Protein AF-A0A0M4NV88-F1 (afdb_monomer_lite)

Structure (mmCIF, N/CA/C/O backbone):
data_AF-A0A0M4NV88-F1
#
_entry.id   AF-A0A0M4NV88-F1
#
loop_
_atom_site.group_PDB
_atom_site.id
_atom_site.type_symbol
_atom_site.label_atom_id
_atom_site.label_alt_id
_atom_site.label_comp_id
_atom_site.label_asym_id
_atom_site.label_entity_id
_atom_site.label_seq_id
_atom_site.pdbx_PDB_ins_code
_atom_site.Cartn_x
_atom_site.Cartn_y
_atom_site.Cartn_z
_atom_site.occupancy
_atom_site.B_iso_or_equiv
_atom_site.auth_seq_id
_atom_site.auth_comp_id
_atom_site.auth_asym_id
_atom_site.auth_atom_id
_atom_site.pdbx_PDB_model_num
ATOM 1 N N . MET A 1 1 ? 10.865 13.813 -17.715 1.00 48.69 1 MET A N 1
ATOM 2 C CA . MET A 1 1 ? 10.024 13.536 -16.533 1.00 48.69 1 MET A CA 1
ATOM 3 C C . MET A 1 1 ? 9.843 12.037 -16.489 1.00 48.69 1 MET A C 1
ATOM 5 O O . MET A 1 1 ? 9.267 11.499 -17.422 1.00 48.69 1 MET A O 1
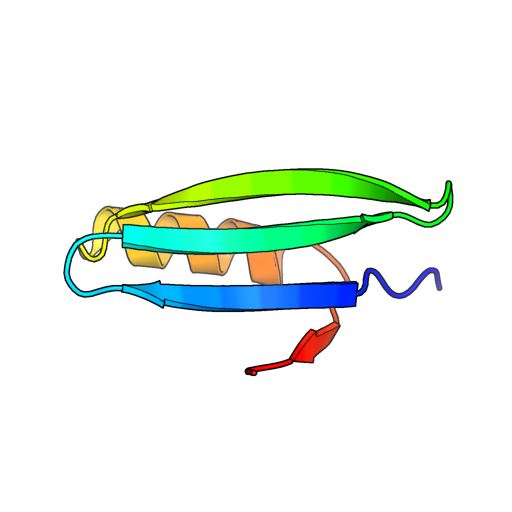ATOM 9 N N . GLU A 1 2 ? 10.423 11.367 -15.500 1.00 56.16 2 GLU A N 1
ATOM 10 C CA . GLU A 1 2 ? 10.241 9.925 -15.330 1.00 56.16 2 GLU A CA 1
ATOM 11 C C . GLU A 1 2 ? 8.985 9.707 -14.491 1.00 56.16 2 GLU A C 1
ATOM 13 O O . GLU A 1 2 ? 8.945 10.061 -13.314 1.00 56.16 2 GLU A O 1
ATOM 18 N N . SER A 1 3 ? 7.928 9.209 -15.124 1.00 54.50 3 SER A N 1
ATOM 19 C CA . SER A 1 3 ? 6.697 8.838 -14.435 1.00 54.50 3 SER A CA 1
ATOM 20 C C . SER A 1 3 ? 6.930 7.528 -13.683 1.00 54.50 3 SER A C 1
ATOM 22 O O . SER A 1 3 ? 7.106 6.488 -14.313 1.00 54.50 3 SER A O 1
ATOM 24 N N . GLN A 1 4 ? 6.926 7.565 -12.348 1.00 71.62 4 GLN A N 1
ATOM 25 C CA . GLN A 1 4 ? 6.863 6.342 -11.542 1.00 71.62 4 GLN A CA 1
ATOM 26 C C . GLN A 1 4 ? 5.437 5.794 -11.569 1.00 71.62 4 GLN A C 1
ATOM 28 O O . GLN A 1 4 ? 4.480 6.515 -11.265 1.00 71.62 4 GLN A O 1
ATOM 33 N N . VAL A 1 5 ? 5.302 4.517 -11.930 1.00 64.50 5 VAL A N 1
ATOM 34 C CA . VAL A 1 5 ? 4.026 3.799 -11.859 1.00 64.50 5 VAL A CA 1
ATOM 35 C C . VAL A 1 5 ? 3.817 3.355 -10.423 1.00 64.50 5 VAL A C 1
ATOM 37 O O . VAL A 1 5 ? 4.672 2.667 -9.859 1.00 64.50 5 VAL A O 1
ATOM 40 N N . ILE A 1 6 ? 2.677 3.739 -9.848 1.00 76.75 6 ILE A N 1
ATOM 41 C CA . ILE A 1 6 ? 2.287 3.339 -8.500 1.00 76.75 6 ILE A CA 1
ATOM 42 C C . ILE A 1 6 ? 1.034 2.469 -8.552 1.00 76.75 6 ILE A C 1
ATOM 44 O O . ILE A 1 6 ? -0.018 2.936 -8.989 1.00 76.75 6 ILE A O 1
ATOM 48 N N . GLY A 1 7 ? 1.151 1.235 -8.059 1.00 84.56 7 GLY A N 1
ATOM 49 C CA . GLY A 1 7 ? 0.014 0.389 -7.697 1.00 84.56 7 GLY A CA 1
ATOM 50 C C . GLY A 1 7 ? -0.296 0.526 -6.207 1.00 84.56 7 GLY A C 1
ATOM 51 O O . GLY A 1 7 ? 0.624 0.502 -5.387 1.00 84.56 7 GLY A O 1
ATOM 52 N N . VAL A 1 8 ? -1.573 0.680 -5.856 1.00 86.06 8 VAL A N 1
ATOM 53 C CA . VAL A 1 8 ? -2.031 0.792 -4.462 1.00 86.06 8 VAL A CA 1
ATOM 54 C C . VAL A 1 8 ? -3.103 -0.257 -4.180 1.00 86.06 8 VAL A C 1
ATOM 56 O O . VAL A 1 8 ? -4.129 -0.268 -4.856 1.00 86.06 8 VAL A O 1
ATOM 59 N N . ASP A 1 9 ? -2.882 -1.091 -3.163 1.00 87.19 9 ASP A N 1
ATOM 60 C CA . ASP A 1 9 ? -3.878 -2.029 -2.631 1.00 87.19 9 ASP A CA 1
ATOM 61 C C . ASP A 1 9 ? -4.319 -1.594 -1.225 1.00 87.19 9 ASP A C 1
ATOM 63 O O . ASP A 1 9 ? -3.504 -1.445 -0.306 1.00 87.19 9 ASP A O 1
ATOM 67 N N . PHE A 1 10 ? -5.622 -1.353 -1.056 1.00 86.31 10 PHE A N 1
ATOM 68 C CA . PHE A 1 10 ? -6.215 -0.897 0.199 1.00 86.31 10 PHE A CA 1
ATOM 69 C C . PHE A 1 10 ? -6.856 -2.066 0.954 1.00 86.31 10 PHE A C 1
ATOM 71 O O . PHE A 1 10 ? -8.027 -2.405 0.775 1.00 86.31 10 PHE A O 1
ATOM 78 N N . GLY A 1 11 ? -6.089 -2.650 1.871 1.00 85.56 11 GLY A N 1
ATOM 79 C CA . GLY A 1 11 ? -6.570 -3.660 2.804 1.00 85.56 11 GLY A CA 1
ATOM 80 C C . GLY A 1 11 ? -7.212 -3.066 4.063 1.00 85.56 11 GLY A C 1
ATOM 81 O O . GLY A 1 11 ? -7.034 -1.905 4.429 1.00 85.56 11 GLY A O 1
ATOM 82 N N . LYS A 1 12 ? -7.919 -3.909 4.825 1.00 82.62 12 LYS A N 1
ATOM 83 C CA . LYS A 1 12 ? -8.658 -3.497 6.039 1.00 82.62 12 LYS A CA 1
ATOM 84 C C . LYS A 1 12 ? -7.782 -2.855 7.132 1.00 82.62 12 LYS A C 1
ATOM 86 O O . LYS A 1 12 ? -8.275 -2.045 7.914 1.00 82.62 12 LYS A O 1
ATOM 91 N N . LYS A 1 13 ? -6.506 -3.242 7.235 1.00 87.69 13 LYS A N 1
ATOM 92 C CA . LYS A 1 13 ? -5.568 -2.766 8.278 1.00 87.69 13 LYS A CA 1
ATOM 93 C C . LYS A 1 13 ? -4.331 -2.060 7.721 1.00 87.69 13 LYS A C 1
ATOM 95 O O . LYS A 1 13 ? -3.616 -1.400 8.474 1.00 87.69 13 LYS A O 1
ATOM 100 N N . SER A 1 14 ? -4.077 -2.203 6.428 1.00 91.31 14 SER A N 1
ATOM 101 C CA . SER A 1 14 ? -2.856 -1.743 5.785 1.00 91.31 14 SER A CA 1
ATOM 102 C C . SER A 1 14 ? -3.121 -1.351 4.343 1.00 91.31 14 SER A C 1
ATOM 104 O O . SER A 1 14 ? -3.985 -1.932 3.695 1.00 91.31 14 SER A O 1
ATOM 106 N N . ILE A 1 15 ? -2.329 -0.412 3.851 1.00 91.88 15 ILE A N 1
ATOM 107 C CA . ILE A 1 15 ? -2.300 0.028 2.463 1.00 91.88 15 ILE A CA 1
ATOM 108 C C . ILE A 1 15 ? -0.939 -0.377 1.916 1.00 91.88 15 ILE A C 1
ATOM 110 O O . ILE A 1 15 ? 0.082 0.031 2.472 1.00 91.88 15 ILE A O 1
ATOM 114 N N . GLU A 1 16 ? -0.910 -1.199 0.880 1.00 91.75 16 GLU A N 1
ATOM 115 C CA . GLU A 1 16 ? 0.326 -1.556 0.192 1.00 91.75 16 GLU A CA 1
ATOM 116 C C . GLU A 1 16 ? 0.512 -0.656 -1.025 1.00 91.75 16 GLU A C 1
ATOM 118 O O . GLU A 1 16 ? -0.418 -0.420 -1.792 1.00 91.75 16 GLU A O 1
ATOM 123 N N . VAL A 1 17 ? 1.725 -0.137 -1.182 1.00 88.75 17 VAL A N 1
ATOM 124 C CA . VAL A 1 17 ? 2.138 0.693 -2.307 1.00 88.75 17 VAL A CA 1
ATOM 125 C C . VAL A 1 17 ? 3.303 0.009 -2.995 1.00 88.75 17 VAL A C 1
ATOM 127 O O . VAL A 1 17 ? 4.328 -0.270 -2.370 1.00 88.75 17 VAL A O 1
ATOM 130 N N . VAL A 1 18 ? 3.149 -0.229 -4.291 1.00 88.06 18 VAL A N 1
ATOM 131 C CA . VAL A 1 18 ? 4.182 -0.775 -5.167 1.00 88.06 18 VAL A CA 1
ATOM 132 C C . VAL A 1 18 ? 4.597 0.306 -6.149 1.00 88.06 18 VAL A C 1
ATOM 134 O O . VAL A 1 18 ? 3.740 0.890 -6.809 1.00 88.06 18 VAL A O 1
ATOM 137 N N . ARG A 1 19 ? 5.899 0.566 -6.257 1.00 84.56 19 ARG A N 1
ATOM 138 C CA . ARG A 1 19 ? 6.474 1.533 -7.197 1.00 84.56 19 ARG A CA 1
ATOM 139 C C . ARG A 1 19 ? 7.419 0.835 -8.149 1.00 84.56 19 ARG A C 1
ATOM 141 O O . ARG A 1 19 ? 8.228 0.016 -7.721 1.00 84.56 19 ARG A O 1
ATOM 148 N N . ILE A 1 20 ? 7.330 1.194 -9.422 1.00 83.62 20 ILE A N 1
ATOM 149 C CA . ILE A 1 20 ? 8.328 0.832 -10.426 1.00 83.62 20 ILE A CA 1
ATOM 150 C C . ILE A 1 20 ? 9.067 2.115 -10.788 1.00 83.62 20 ILE A C 1
ATOM 152 O O . ILE A 1 20 ? 8.449 3.079 -11.254 1.00 83.62 20 ILE A O 1
ATOM 156 N N . ASN A 1 21 ? 10.371 2.144 -10.519 1.00 77.19 21 ASN A N 1
ATOM 157 C CA . ASN A 1 21 ? 11.215 3.264 -10.919 1.00 77.19 21 ASN A CA 1
ATOM 158 C C . ASN A 1 21 ? 11.679 3.124 -12.378 1.00 77.19 21 ASN A C 1
ATOM 160 O O . ASN A 1 21 ? 11.404 2.130 -13.049 1.00 77.19 21 ASN A O 1
ATOM 164 N N . SER A 1 22 ? 12.376 4.136 -12.886 1.00 75.94 22 SER A N 1
ATOM 165 C CA . SER A 1 22 ? 12.876 4.175 -14.267 1.00 75.94 22 SER A CA 1
ATOM 166 C C . SER A 1 22 ? 13.881 3.073 -14.597 1.00 75.94 22 SER A C 1
ATOM 168 O O . SER A 1 22 ? 13.988 2.665 -15.750 1.00 75.94 22 SER A O 1
ATOM 170 N N . GLU A 1 23 ? 14.558 2.530 -13.587 1.00 83.25 23 GLU A N 1
ATOM 171 C CA . GLU A 1 23 ? 15.454 1.377 -13.715 1.00 83.25 23 GLU A CA 1
ATOM 172 C C . GLU A 1 23 ? 14.698 0.033 -13.716 1.00 83.25 23 GLU A C 1
ATOM 174 O O . GLU A 1 23 ? 15.315 -1.029 -13.640 1.00 83.25 23 GLU A O 1
ATOM 179 N N . ASN A 1 24 ? 13.360 0.056 -13.799 1.00 76.44 24 ASN A N 1
ATOM 180 C CA . ASN A 1 24 ? 12.471 -1.104 -13.661 1.00 76.44 24 ASN A CA 1
ATOM 181 C C . ASN A 1 24 ? 12.646 -1.868 -12.338 1.00 76.44 24 ASN A C 1
ATOM 183 O O . ASN A 1 24 ? 12.244 -3.030 -12.227 1.00 76.44 24 ASN A O 1
ATOM 187 N N . SER A 1 25 ? 13.229 -1.234 -11.322 1.00 82.12 25 SER A N 1
ATOM 188 C CA . SER A 1 25 ? 13.321 -1.819 -9.991 1.00 82.12 25 SER A CA 1
ATOM 189 C C . SER A 1 25 ? 12.021 -1.576 -9.225 1.00 82.12 25 SER A C 1
ATOM 191 O O . SER A 1 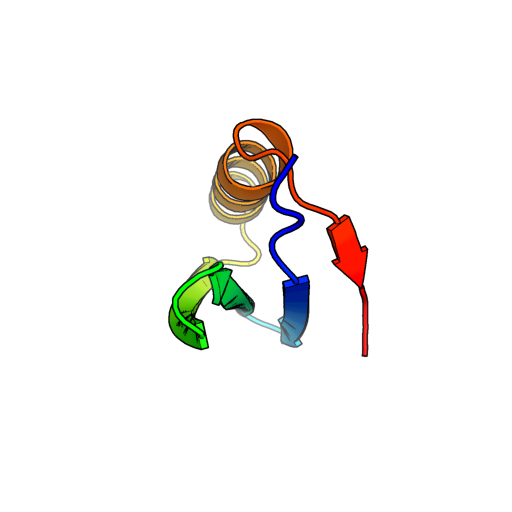25 ? 11.356 -0.545 -9.378 1.00 82.12 25 SER A O 1
ATOM 193 N N . LEU A 1 26 ? 11.636 -2.578 -8.437 1.00 85.62 26 LEU A N 1
ATOM 194 C CA . LEU A 1 26 ? 10.348 -2.636 -7.766 1.00 85.62 26 LEU A CA 1
ATOM 195 C C . LEU A 1 26 ? 10.532 -2.352 -6.275 1.00 85.62 26 LEU A C 1
ATOM 197 O O . LEU A 1 26 ? 11.160 -3.132 -5.559 1.00 85.62 26 LEU A O 1
ATOM 201 N N . GLU A 1 27 ? 9.934 -1.264 -5.803 1.00 86.25 27 GLU A N 1
ATOM 202 C CA . GLU A 1 27 ? 9.886 -0.910 -4.387 1.00 86.25 27 GLU A CA 1
ATOM 203 C C . GLU A 1 27 ? 8.499 -1.209 -3.816 1.00 86.25 27 GLU A C 1
ATOM 205 O O . GLU A 1 27 ? 7.479 -0.881 -4.422 1.00 86.25 27 GLU A O 1
ATOM 210 N N . ARG A 1 28 ? 8.449 -1.820 -2.628 1.00 88.81 28 ARG A N 1
ATOM 211 C CA . ARG A 1 28 ? 7.204 -2.051 -1.883 1.00 88.81 28 ARG A CA 1
ATOM 212 C C . ARG A 1 28 ? 7.252 -1.340 -0.548 1.00 88.81 28 ARG A C 1
ATOM 214 O O . ARG A 1 28 ? 8.232 -1.463 0.188 1.00 88.81 28 ARG A O 1
ATOM 221 N N . ARG A 1 29 ? 6.172 -0.647 -0.202 1.00 90.00 29 ARG A N 1
ATOM 222 C CA . ARG A 1 29 ? 6.006 -0.015 1.105 1.00 90.00 29 ARG A CA 1
ATOM 223 C C . ARG A 1 29 ? 4.600 -0.250 1.626 1.00 90.00 29 ARG A C 1
ATOM 225 O O . ARG A 1 29 ? 3.628 -0.129 0.891 1.00 90.00 29 ARG A O 1
ATOM 232 N N . GLN A 1 30 ? 4.499 -0.554 2.914 1.00 92.38 30 GLN A N 1
ATOM 233 C CA . GLN A 1 30 ? 3.223 -0.724 3.590 1.00 92.38 30 GLN A CA 1
ATOM 234 C C . GLN A 1 30 ? 2.968 0.443 4.543 1.00 92.38 30 GLN A C 1
ATOM 236 O O . GLN A 1 30 ? 3.843 0.854 5.305 1.00 92.38 30 GLN A O 1
ATOM 241 N N . PHE A 1 31 ? 1.743 0.947 4.518 1.00 92.38 31 PHE A N 1
ATOM 242 C CA . PHE A 1 31 ? 1.240 1.983 5.406 1.00 92.38 31 PHE A CA 1
ATOM 243 C C . PHE A 1 31 ? 0.096 1.427 6.248 1.00 92.38 31 PHE A C 1
ATOM 245 O O . PHE A 1 31 ? -0.597 0.498 5.841 1.00 92.38 31 PHE A O 1
ATOM 252 N N . SER A 1 32 ? -0.128 1.993 7.432 1.00 92.62 32 SER A N 1
ATOM 253 C CA . SER A 1 32 ? -1.321 1.664 8.220 1.00 92.62 32 SER A CA 1
ATOM 254 C C . SER A 1 32 ? -2.528 2.479 7.753 1.00 92.62 32 SER A C 1
ATOM 256 O O . SER A 1 32 ? -2.376 3.575 7.217 1.00 92.62 32 SER A O 1
ATOM 258 N N . THR A 1 33 ? -3.735 1.993 8.036 1.00 92.44 33 THR A N 1
ATOM 259 C CA . THR A 1 33 ? -4.986 2.742 7.800 1.00 92.44 33 THR A CA 1
ATOM 260 C C . THR A 1 33 ? -5.305 3.758 8.907 1.00 92.44 33 THR A C 1
ATOM 262 O O . THR A 1 33 ? -6.373 4.365 8.918 1.00 92.44 33 THR A O 1
ATOM 265 N N . THR A 1 34 ? -4.387 3.972 9.858 1.00 93.31 34 THR A N 1
ATOM 266 C CA . THR A 1 34 ? -4.526 5.034 10.865 1.00 93.31 34 THR A CA 1
ATOM 267 C C . THR A 1 34 ? -4.380 6.409 10.214 1.00 93.31 34 THR A C 1
ATOM 269 O O . THR A 1 34 ? -3.736 6.543 9.175 1.00 93.31 34 THR A O 1
ATOM 272 N N . LYS A 1 35 ? -4.886 7.468 10.860 1.00 93.00 35 LYS A N 1
ATOM 273 C CA . LYS A 1 35 ? -4.687 8.854 10.395 1.00 93.00 35 LYS A CA 1
ATOM 274 C C . LYS A 1 35 ? -3.210 9.170 10.117 1.00 93.00 35 LYS A C 1
ATOM 276 O O . LYS A 1 35 ? -2.894 9.792 9.110 1.00 93.00 35 LYS A O 1
ATOM 281 N N . ASN A 1 36 ? -2.309 8.714 10.989 1.00 91.81 36 ASN A N 1
ATOM 282 C CA . ASN A 1 36 ? -0.875 8.929 10.811 1.00 91.81 36 ASN A CA 1
ATOM 283 C C . ASN A 1 36 ? -0.315 8.131 9.620 1.00 91.81 36 ASN A C 1
ATOM 285 O O . ASN A 1 36 ? 0.493 8.645 8.857 1.00 91.81 36 ASN A O 1
ATOM 289 N N . GLY A 1 37 ? -0.784 6.896 9.423 1.00 89.75 37 GLY A N 1
AT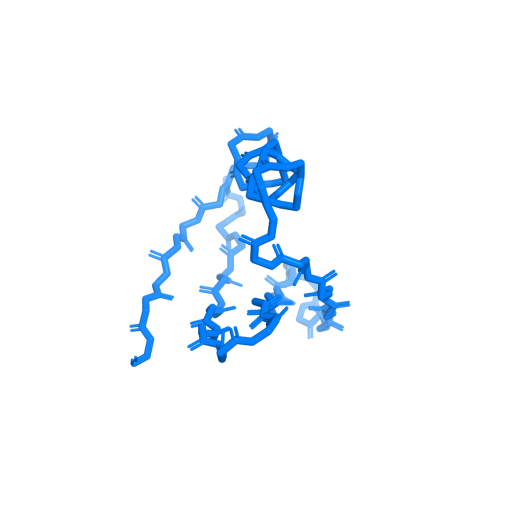OM 290 C CA . GLY A 1 37 ? -0.413 6.078 8.267 1.00 89.75 37 GLY A CA 1
ATOM 291 C C . GLY A 1 37 ? -0.869 6.675 6.934 1.00 89.75 37 GLY A C 1
ATOM 292 O O . GLY A 1 37 ? -0.079 6.714 5.995 1.00 89.75 37 GLY A O 1
ATOM 293 N N . ILE A 1 38 ? -2.087 7.221 6.881 1.00 89.62 38 ILE A N 1
ATOM 294 C CA . ILE A 1 38 ? -2.617 7.921 5.701 1.00 89.62 38 ILE A CA 1
ATOM 295 C C . ILE A 1 38 ? -1.826 9.207 5.423 1.00 89.62 38 ILE A C 1
ATOM 297 O O . ILE A 1 38 ? -1.490 9.472 4.274 1.00 89.62 38 ILE A O 1
ATOM 301 N N . ASN A 1 39 ? -1.466 9.982 6.451 1.00 89.12 39 ASN A N 1
ATOM 302 C CA . ASN A 1 39 ? -0.613 11.162 6.269 1.00 89.12 39 ASN A CA 1
ATOM 303 C C . ASN A 1 39 ? 0.761 10.789 5.695 1.00 89.12 39 ASN A C 1
ATOM 305 O O . ASN A 1 39 ? 1.238 11.446 4.775 1.00 89.12 39 ASN A O 1
ATOM 309 N N . ASN A 1 40 ? 1.369 9.709 6.192 1.00 87.88 40 ASN A N 1
ATOM 310 C CA . ASN A 1 40 ? 2.642 9.217 5.666 1.00 87.88 40 ASN A CA 1
ATOM 311 C C . ASN A 1 40 ? 2.519 8.763 4.205 1.00 87.88 40 ASN A C 1
ATOM 313 O O . ASN A 1 40 ? 3.419 9.038 3.415 1.00 87.88 40 ASN A O 1
ATOM 317 N N . LEU A 1 41 ? 1.408 8.114 3.839 1.00 88.06 41 LEU A N 1
ATOM 318 C CA . LEU A 1 41 ? 1.109 7.747 2.454 1.00 88.06 41 LEU A CA 1
ATOM 319 C C . LEU A 1 41 ? 0.976 8.987 1.562 1.00 88.06 41 LEU A C 1
ATOM 321 O O . LEU A 1 41 ? 1.570 9.039 0.491 1.00 88.06 41 LEU A O 1
ATOM 325 N N . LEU A 1 42 ? 0.229 10.000 2.004 1.00 86.31 42 LEU A N 1
ATOM 326 C CA . LEU A 1 42 ? 0.049 11.245 1.256 1.00 86.31 42 LEU A CA 1
ATOM 327 C C . LEU A 1 42 ? 1.375 11.982 1.051 1.00 86.31 42 LEU A C 1
ATOM 329 O O . LEU A 1 42 ? 1.657 12.392 -0.070 1.00 86.31 42 LEU A O 1
ATOM 333 N N . CYS A 1 43 ? 2.210 12.100 2.088 1.00 83.50 43 CYS A N 1
ATOM 334 C CA . CYS A 1 43 ? 3.558 12.655 1.942 1.00 83.50 43 CYS A CA 1
ATOM 335 C C . CYS A 1 43 ? 4.373 11.865 0.913 1.00 83.50 43 CYS A C 1
ATOM 337 O O . CYS A 1 43 ? 5.015 12.457 0.052 1.00 83.50 43 CYS A O 1
ATOM 339 N N . ASP A 1 44 ? 4.312 10.533 0.963 1.00 81.44 44 ASP A N 1
ATOM 340 C CA . ASP A 1 44 ? 5.048 9.683 0.031 1.00 81.44 44 ASP A CA 1
ATOM 341 C C . ASP A 1 44 ? 4.569 9.849 -1.420 1.00 81.44 44 ASP A C 1
ATOM 343 O O . ASP A 1 44 ? 5.389 9.854 -2.336 1.00 81.44 44 ASP A O 1
ATOM 347 N N . LEU A 1 45 ? 3.260 9.996 -1.650 1.00 79.56 45 LEU A N 1
ATOM 348 C CA . LEU A 1 45 ? 2.675 10.153 -2.988 1.00 79.56 45 LEU A CA 1
ATOM 349 C C . LEU A 1 45 ? 2.832 11.567 -3.560 1.00 79.56 45 LEU A C 1
ATOM 351 O O . LEU A 1 45 ? 3.036 11.700 -4.761 1.00 79.56 45 LEU A O 1
ATOM 355 N N . ILE A 1 46 ? 2.719 12.604 -2.725 1.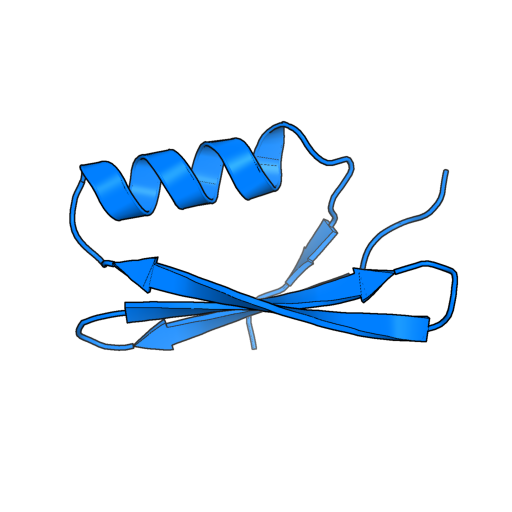00 75.81 46 ILE A N 1
ATOM 356 C CA . ILE A 1 46 ? 2.693 14.013 -3.154 1.00 75.81 46 ILE A CA 1
ATOM 357 C C . ILE A 1 46 ? 4.107 14.591 -3.271 1.00 75.81 46 ILE A C 1
ATOM 359 O O . ILE A 1 46 ? 4.358 15.416 -4.146 1.00 75.81 46 ILE A O 1
ATOM 363 N N . CYS A 1 47 ? 5.048 14.172 -2.416 1.00 68.12 47 CYS A N 1
ATOM 364 C CA . CYS A 1 47 ? 6.435 14.632 -2.520 1.00 68.12 47 CYS A CA 1
ATOM 365 C C . CYS A 1 47 ? 7.192 13.986 -3.695 1.00 68.12 47 CYS A C 1
ATOM 367 O O . CYS A 1 47 ? 8.229 14.508 -4.100 1.00 68.12 47 CYS A O 1
ATOM 369 N N . GLY A 1 48 ? 6.691 12.877 -4.252 1.00 63.59 48 GLY A N 1
ATOM 370 C CA . GLY A 1 48 ? 7.207 12.267 -5.480 1.00 63.59 48 GLY A CA 1
ATOM 371 C C . GLY A 1 48 ? 6.370 12.661 -6.700 1.00 63.59 48 GLY A C 1
ATOM 372 O O . GLY A 1 48 ? 5.150 12.722 -6.610 1.00 63.59 48 GLY A O 1
ATOM 373 N N . ASN A 1 49 ? 6.995 12.882 -7.862 1.00 60.28 49 ASN A N 1
ATOM 374 C CA . ASN A 1 49 ? 6.297 13.098 -9.142 1.00 60.28 49 ASN A CA 1
ATOM 375 C C . ASN A 1 49 ? 5.625 11.799 -9.631 1.00 60.28 49 ASN A C 1
ATOM 377 O O . ASN A 1 49 ? 6.075 11.173 -10.59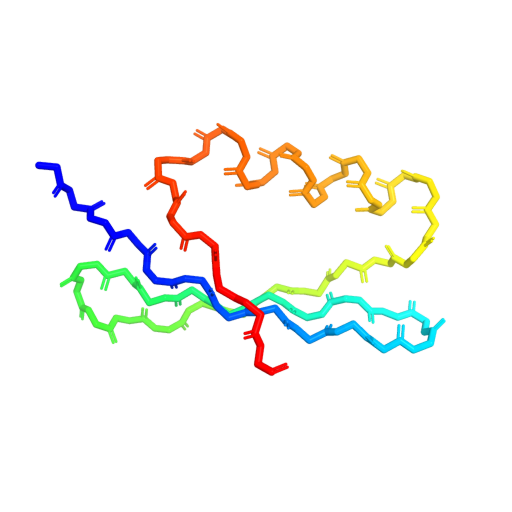1 1.00 60.28 49 ASN A O 1
ATOM 381 N N . SER A 1 50 ? 4.575 11.367 -8.940 1.00 63.16 50 SER A N 1
ATOM 382 C CA . SER A 1 50 ? 3.985 10.042 -9.119 1.00 63.16 50 SER A CA 1
ATOM 383 C C . SER A 1 50 ? 2.633 10.106 -9.818 1.00 63.16 50 SER A C 1
ATOM 385 O O . SER A 1 50 ? 1.793 10.941 -9.486 1.00 63.16 50 SER A O 1
ATOM 387 N N . THR A 1 51 ? 2.384 9.184 -10.750 1.00 61.97 51 THR A N 1
ATOM 388 C CA . THR A 1 51 ? 1.039 8.942 -11.293 1.00 61.97 51 THR A CA 1
ATOM 389 C C . THR A 1 51 ? 0.457 7.713 -10.599 1.00 61.97 51 THR A C 1
ATOM 391 O O . THR A 1 51 ? 1.034 6.628 -10.659 1.00 61.97 51 THR A O 1
ATOM 394 N N . VAL A 1 52 ? -0.658 7.894 -9.890 1.00 64.12 52 VAL A N 1
ATOM 395 C CA . VAL A 1 52 ? -1.271 6.860 -9.043 1.00 64.12 52 VAL A CA 1
ATOM 396 C C . VAL A 1 52 ? -2.421 6.191 -9.784 1.00 64.12 52 VAL A C 1
ATOM 398 O O . VAL A 1 52 ? -3.321 6.883 -10.258 1.00 64.12 52 VAL A O 1
ATOM 401 N N . PHE A 1 53 ? -2.415 4.859 -9.840 1.00 58.25 53 PHE A N 1
ATOM 402 C CA . PHE A 1 53 ? -3.516 4.060 -10.378 1.00 58.25 53 PHE A CA 1
ATOM 403 C C . PHE A 1 53 ? -4.056 3.119 -9.289 1.00 58.25 53 PHE A C 1
ATOM 405 O O . PHE A 1 53 ? -3.289 2.556 -8.506 1.00 58.25 53 PHE A O 1
ATOM 412 N N . SER A 1 54 ? -5.378 2.956 -9.227 1.00 59.16 54 SER A N 1
ATOM 413 C CA . SER A 1 54 ? -6.042 1.925 -8.420 1.00 59.16 54 SER A CA 1
ATOM 414 C C . SER A 1 54 ? -6.298 0.688 -9.280 1.00 59.16 54 SER A C 1
ATOM 416 O O . SER A 1 54 ? -6.710 0.845 -10.432 1.00 59.16 54 SER A O 1
ATOM 418 N N . LEU A 1 55 ? -6.068 -0.506 -8.728 1.00 56.28 55 LEU A N 1
ATOM 419 C CA . LEU A 1 55 ? -6.417 -1.788 -9.356 1.00 56.28 55 LEU A CA 1
ATOM 420 C C . LEU A 1 55 ? -7.884 -2.158 -9.105 1.00 56.28 55 LEU A C 1
ATOM 422 O O . LEU A 1 55 ? -8.387 -1.837 -8.004 1.00 56.28 55 LEU A O 1
#

pLDDT: mean 79.85, std 12.32, range [48.69, 93.31]

Foldseek 3Di:
DWEWEWEWDDDPFKIWIWTQGPVRDIDIDIF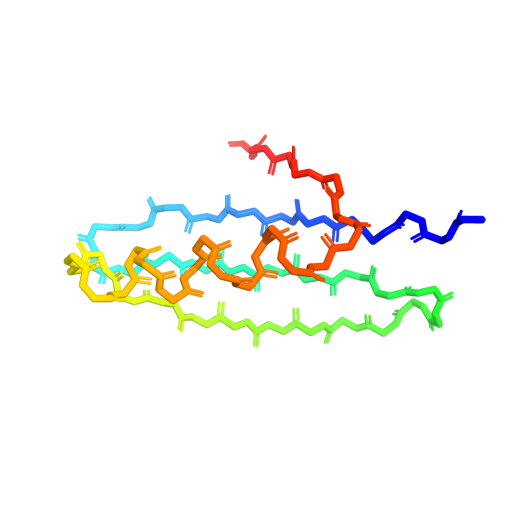GPDPVSVVVVCCVQVVDNYDYDYD

Secondary structure (DSSP, 8-state):
---EEEEEEE-SSEEEEEEE-TT--EEEEEEESSHHHHHHHHHHHHTTTEEEEE-

Organism: NCBI:txid1279460

Radius of gyration: 11.11 Å; chains: 1; bounding box: 24×18×27 Å

Sequence (55 aa):
MESQVIGVDFGKKSIEVVRINSENSLERRQFSTTKNGINNLLCDLICGNSTVFSL